Protein AF-A0A0D2DKU8-F1 (afdb_monomer)

Structure (mmCIF, N/CA/C/O backbone):
data_AF-A0A0D2DKU8-F1
#
_entry.id   AF-A0A0D2DKU8-F1
#
loop_
_atom_site.group_PDB
_atom_site.id
_atom_site.type_symbol
_atom_site.label_atom_id
_atom_site.label_alt_id
_atom_site.label_comp_id
_atom_site.label_asym_id
_atom_site.label_entity_id
_atom_site.label_seq_id
_atom_site.pdbx_PDB_ins_code
_atom_site.Cartn_x
_atom_site.Cartn_y
_atom_site.Cartn_z
_atom_site.occupancy
_atom_site.B_iso_or_equiv
_atom_site.auth_seq_id
_atom_site.auth_comp_id
_atom_site.auth_asym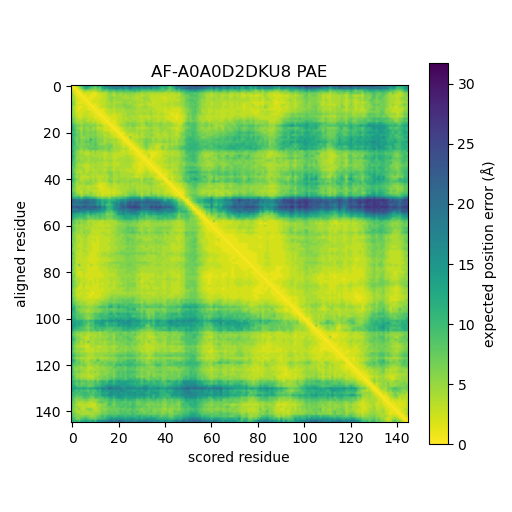_id
_atom_site.auth_atom_id
_atom_site.pdbx_PDB_model_num
ATOM 1 N N . MET A 1 1 ? -3.386 -20.113 -0.053 1.00 52.22 1 MET A N 1
ATOM 2 C CA . MET A 1 1 ? -3.839 -18.718 0.136 1.00 52.22 1 MET A CA 1
ATOM 3 C C . MET A 1 1 ? -2.675 -17.819 -0.226 1.00 52.22 1 MET A C 1
ATOM 5 O O . MET A 1 1 ? -1.556 -18.193 0.105 1.00 52.22 1 MET A O 1
ATOM 9 N N . ALA A 1 2 ? -2.911 -16.728 -0.957 1.00 61.53 2 ALA A N 1
ATOM 10 C CA . ALA A 1 2 ? -1.863 -15.747 -1.228 1.00 61.53 2 ALA A CA 1
ATOM 11 C C . ALA A 1 2 ? -1.407 -15.117 0.097 1.00 61.53 2 ALA A C 1
ATOM 13 O O . ALA A 1 2 ? -2.227 -14.899 0.990 1.00 61.53 2 ALA A O 1
ATOM 14 N N . GLU A 1 3 ? -0.105 -14.896 0.247 1.00 81.12 3 GLU A N 1
ATOM 15 C CA . GLU A 1 3 ? 0.440 -14.244 1.433 1.00 81.12 3 GLU A CA 1
ATOM 16 C C . GLU A 1 3 ? 0.111 -12.749 1.384 1.00 81.12 3 GLU A C 1
ATOM 18 O O . GLU A 1 3 ? 0.371 -12.088 0.381 1.00 81.12 3 GLU A O 1
ATOM 23 N N . VAL A 1 4 ? -0.494 -12.230 2.454 1.00 86.00 4 VAL A N 1
ATOM 24 C CA . VAL A 1 4 ? -0.823 -10.806 2.579 1.00 86.00 4 VAL A CA 1
ATOM 25 C C . VAL A 1 4 ? 0.383 -10.074 3.153 1.00 86.00 4 VAL A C 1
ATOM 27 O O . VAL A 1 4 ? 0.917 -10.481 4.187 1.00 86.00 4 VAL A O 1
ATOM 30 N N . CYS A 1 5 ? 0.792 -8.979 2.514 1.00 86.25 5 CYS A N 1
ATOM 31 C CA . CYS A 1 5 ? 1.874 -8.138 3.005 1.00 86.25 5 CYS A CA 1
ATOM 32 C C . CYS A 1 5 ? 1.532 -7.603 4.410 1.00 86.25 5 CYS A C 1
ATOM 34 O O . CYS A 1 5 ? 0.544 -6.880 4.557 1.00 86.25 5 CYS A O 1
ATOM 36 N N . PRO A 1 6 ? 2.348 -7.877 5.444 1.00 84.12 6 PRO A N 1
ATOM 37 C CA . PRO A 1 6 ? 2.061 -7.442 6.812 1.00 84.12 6 PRO A CA 1
ATOM 38 C C . PRO A 1 6 ? 2.226 -5.929 7.019 1.00 84.12 6 PRO A C 1
ATOM 40 O O . PRO A 1 6 ? 1.781 -5.408 8.038 1.00 84.12 6 PRO A O 1
ATOM 43 N N . ILE A 1 7 ? 2.872 -5.228 6.081 1.00 85.50 7 ILE A N 1
ATOM 44 C CA . ILE A 1 7 ? 3.130 -3.785 6.176 1.00 85.50 7 ILE A CA 1
ATOM 45 C C . ILE A 1 7 ? 1.969 -2.972 5.609 1.00 85.50 7 ILE A C 1
ATOM 47 O O . ILE A 1 7 ? 1.595 -1.957 6.189 1.00 85.50 7 ILE A O 1
ATOM 51 N N . VAL A 1 8 ? 1.407 -3.408 4.477 1.00 87.00 8 VAL A N 1
ATOM 52 C CA . VAL A 1 8 ? 0.400 -2.632 3.735 1.00 87.00 8 VAL A CA 1
ATOM 53 C C . VAL A 1 8 ? -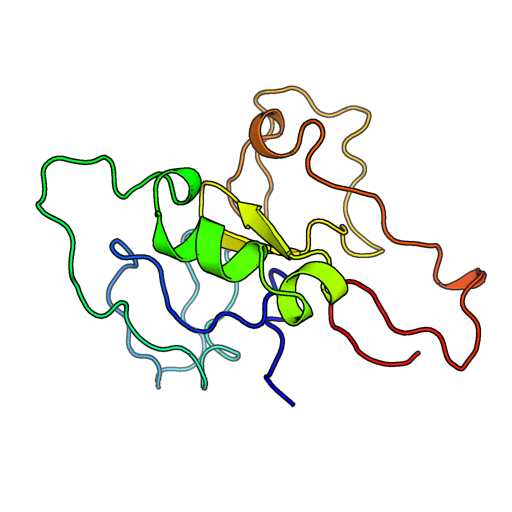0.899 -3.385 3.435 1.00 87.00 8 VAL A C 1
ATOM 55 O O . VAL A 1 8 ? -1.796 -2.806 2.835 1.00 87.00 8 VAL A O 1
ATOM 58 N N . GLY A 1 9 ? -1.038 -4.651 3.838 1.00 87.00 9 GLY A N 1
ATOM 59 C CA . GLY A 1 9 ? -2.307 -5.388 3.761 1.00 87.00 9 GLY A CA 1
ATOM 60 C C . GLY A 1 9 ? -2.764 -5.782 2.350 1.00 87.00 9 GLY A C 1
ATOM 61 O O . GLY A 1 9 ? -3.953 -5.955 2.129 1.00 87.00 9 GLY A O 1
ATOM 62 N N . THR A 1 10 ? -1.848 -5.895 1.383 1.00 88.62 10 THR A N 1
ATOM 63 C CA . THR A 1 10 ? -2.155 -6.296 -0.008 1.00 88.62 10 THR A CA 1
ATOM 64 C C . THR A 1 10 ? -1.664 -7.707 -0.321 1.00 88.62 10 THR A C 1
ATOM 66 O O . THR A 1 10 ? -0.663 -8.165 0.234 1.00 88.62 10 THR A O 1
ATOM 69 N N . THR A 1 11 ? -2.338 -8.379 -1.250 1.00 88.50 11 THR A N 1
ATOM 70 C CA . THR A 1 11 ? -1.903 -9.643 -1.874 1.00 88.50 11 THR A CA 1
ATOM 71 C C . THR A 1 11 ? -1.063 -9.450 -3.131 1.00 88.50 11 THR A C 1
ATOM 73 O O . THR A 1 11 ? -0.548 -10.423 -3.687 1.00 88.50 11 THR A O 1
ATOM 76 N N . ASN A 1 12 ? -0.919 -8.216 -3.612 1.00 88.06 12 ASN A N 1
ATOM 77 C CA . ASN A 1 12 ? -0.096 -7.939 -4.776 1.00 88.06 12 ASN A CA 1
ATOM 78 C C . ASN A 1 12 ? 1.389 -8.101 -4.436 1.00 88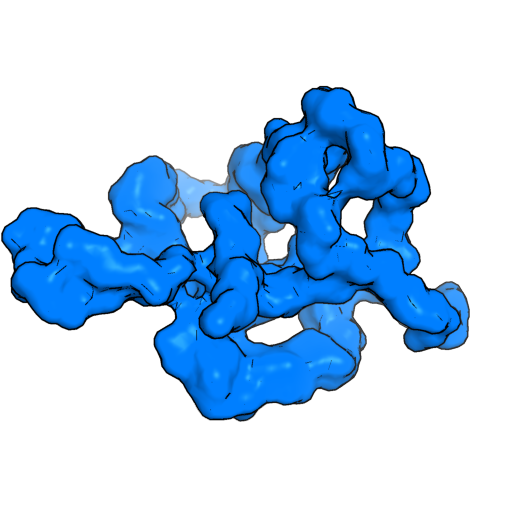.06 12 ASN A C 1
ATOM 80 O O . ASN A 1 12 ? 1.924 -7.440 -3.548 1.00 88.06 12 ASN A O 1
ATOM 84 N N . THR A 1 13 ? 2.065 -8.952 -5.195 1.00 87.75 13 THR A N 1
ATOM 85 C CA . THR A 1 13 ? 3.482 -9.264 -5.003 1.00 87.75 13 THR A CA 1
ATOM 86 C C . THR A 1 13 ? 4.397 -8.571 -6.007 1.00 87.75 13 THR A C 1
ATOM 88 O O . THR A 1 13 ? 5.610 -8.771 -5.973 1.00 87.75 13 THR A O 1
ATOM 91 N N . VAL A 1 14 ? 3.853 -7.761 -6.918 1.00 87.31 14 VAL A N 1
ATOM 92 C CA . VAL A 1 14 ? 4.642 -7.073 -7.944 1.00 87.31 14 VAL A CA 1
ATOM 93 C C . VAL A 1 14 ? 5.050 -5.689 -7.450 1.00 87.31 14 VAL A C 1
ATOM 95 O O . VAL A 1 14 ? 4.204 -4.838 -7.176 1.00 87.31 14 VAL A O 1
ATOM 98 N N . LEU A 1 15 ? 6.361 -5.459 -7.380 1.00 82.88 15 LEU A N 1
ATOM 99 C CA . LEU A 1 15 ? 6.937 -4.171 -6.995 1.00 82.88 15 LEU A CA 1
ATOM 100 C C . LEU A 1 15 ? 6.617 -3.064 -8.022 1.00 82.88 15 LEU A C 1
ATOM 102 O O . LEU A 1 15 ? 6.439 -3.360 -9.207 1.00 82.88 15 LEU A O 1
ATOM 106 N N . PRO A 1 16 ? 6.599 -1.779 -7.618 1.00 78.31 16 PRO A N 1
ATOM 107 C CA . PRO A 1 16 ? 6.438 -0.659 -8.545 1.00 78.31 16 PRO A CA 1
ATOM 108 C C . PRO A 1 16 ? 7.559 -0.571 -9.602 1.00 78.31 16 PRO A C 1
ATOM 110 O O . PRO A 1 16 ? 8.689 -0.987 -9.337 1.00 78.31 16 PRO A O 1
ATOM 113 N N . PRO A 1 17 ? 7.310 0.053 -10.773 1.00 76.56 17 PRO A N 1
ATOM 114 C CA . PRO A 1 17 ? 8.305 0.174 -11.846 1.00 76.56 17 PRO A CA 1
ATOM 115 C C . PRO A 1 17 ? 9.609 0.878 -11.443 1.00 76.56 17 PRO A C 1
ATOM 117 O O . PRO A 1 17 ? 10.670 0.530 -11.949 1.00 76.56 17 PRO A O 1
ATOM 120 N N . LYS A 1 18 ? 9.532 1.867 -10.541 1.00 74.44 18 LYS A N 1
ATOM 121 C CA . LYS A 1 18 ? 10.679 2.641 -10.031 1.00 74.44 18 LYS A CA 1
ATOM 122 C C . LYS A 1 18 ? 11.220 2.119 -8.690 1.00 74.44 18 LYS A C 1
ATOM 124 O O . LYS A 1 18 ? 11.901 2.857 -7.981 1.00 74.44 18 LYS A O 1
ATOM 129 N N . HIS A 1 19 ? 10.914 0.877 -8.311 1.00 76.75 19 HIS A N 1
ATOM 130 C CA . HIS A 1 19 ? 11.469 0.307 -7.087 1.00 76.75 19 HIS A CA 1
ATOM 131 C C . HIS A 1 19 ? 13.006 0.210 -7.196 1.00 76.75 19 HIS A C 1
ATOM 133 O O . HIS A 1 19 ? 13.497 -0.286 -8.213 1.00 76.75 19 HIS A O 1
ATOM 139 N N . PRO A 1 20 ? 13.777 0.663 -6.186 1.00 76.62 20 PRO A N 1
ATOM 140 C CA . PRO A 1 20 ? 15.232 0.544 -6.207 1.00 76.62 20 PRO A CA 1
ATOM 141 C C . PRO A 1 20 ? 15.660 -0.921 -6.331 1.00 76.62 20 PRO A C 1
ATOM 143 O O . PRO A 1 20 ? 14.981 -1.824 -5.840 1.00 76.62 20 PRO A O 1
ATOM 146 N N . GLU A 1 21 ? 16.788 -1.172 -6.990 1.00 78.62 21 GLU A N 1
ATOM 147 C CA . GLU A 1 21 ? 17.331 -2.524 -7.082 1.00 78.62 21 GLU A CA 1
ATOM 148 C C . GLU A 1 21 ? 17.908 -2.957 -5.727 1.00 78.62 21 GLU A C 1
ATOM 150 O O . GLU A 1 21 ? 18.631 -2.202 -5.079 1.00 78.62 21 GLU A O 1
ATOM 155 N N . PHE A 1 22 ? 17.568 -4.168 -5.289 1.00 78.88 22 PHE A N 1
ATOM 156 C CA . PHE A 1 22 ? 18.071 -4.770 -4.057 1.00 78.88 22 PHE A CA 1
ATOM 157 C C . PHE A 1 22 ? 18.133 -6.293 -4.202 1.00 78.88 22 PHE A C 1
ATOM 159 O O . PHE A 1 22 ? 17.477 -6.872 -5.076 1.00 78.88 22 PHE A O 1
ATOM 166 N N . ASP A 1 23 ? 18.930 -6.933 -3.350 1.00 80.44 23 ASP A N 1
ATOM 167 C CA . ASP A 1 23 ? 18.985 -8.388 -3.264 1.00 80.44 23 ASP A CA 1
ATOM 168 C C . ASP A 1 23 ? 17.821 -8.902 -2.408 1.00 80.44 23 ASP A C 1
ATOM 170 O O . ASP A 1 23 ? 17.788 -8.690 -1.199 1.00 80.44 23 ASP A O 1
ATOM 174 N N . LEU A 1 24 ? 16.868 -9.587 -3.047 1.00 75.00 24 LEU A N 1
ATOM 175 C CA . LEU A 1 24 ? 15.719 -10.221 -2.386 1.00 75.00 24 LEU A CA 1
ATOM 176 C C . LEU A 1 24 ? 16.127 -11.344 -1.414 1.00 75.00 24 LEU A C 1
ATOM 178 O O . LEU A 1 24 ? 15.310 -11.751 -0.593 1.00 75.00 24 LEU A O 1
ATOM 182 N N . SER A 1 25 ? 17.360 -11.851 -1.509 1.00 75.31 25 SER A N 1
ATOM 183 C CA . SER A 1 25 ? 17.877 -12.940 -0.667 1.00 75.31 25 SER A CA 1
ATOM 184 C C . SER A 1 25 ? 18.688 -12.439 0.530 1.00 75.31 25 SER A C 1
ATOM 186 O O . SER A 1 25 ? 19.055 -13.237 1.395 1.00 75.31 25 SER A O 1
ATOM 188 N N . ALA A 1 26 ? 19.000 -11.140 0.583 1.00 80.94 26 ALA A N 1
ATOM 189 C CA . ALA A 1 26 ? 19.775 -10.551 1.664 1.00 80.94 26 ALA A CA 1
ATOM 190 C C . ALA A 1 26 ? 18.847 -10.149 2.827 1.00 80.94 26 ALA A C 1
ATOM 192 O O . ALA A 1 26 ? 17.983 -9.290 2.640 1.00 80.94 26 ALA A O 1
ATOM 193 N N . PRO A 1 27 ? 19.017 -10.723 4.034 1.00 80.94 27 PRO A N 1
ATOM 194 C CA . PRO A 1 27 ? 18.196 -10.363 5.184 1.00 80.94 27 PRO A CA 1
ATOM 195 C C . PRO A 1 27 ? 18.528 -8.956 5.695 1.00 80.94 27 PRO A C 1
ATOM 197 O O . PRO A 1 27 ? 19.652 -8.467 5.546 1.00 80.94 27 PRO A O 1
ATOM 200 N N . GLY A 1 28 ? 17.562 -8.316 6.355 1.00 82.62 28 GLY A N 1
ATOM 201 C CA . GLY A 1 28 ? 17.780 -7.061 7.077 1.00 82.62 28 GLY A CA 1
ATOM 202 C C . GLY A 1 28 ? 17.956 -5.800 6.221 1.00 82.62 28 GLY A C 1
ATOM 203 O O . GLY A 1 28 ? 18.241 -4.741 6.783 1.00 82.62 28 GLY A O 1
ATOM 204 N N . LEU A 1 29 ? 17.769 -5.851 4.894 1.00 85.44 29 LEU A N 1
ATOM 205 C CA . LEU A 1 29 ? 17.691 -4.619 4.093 1.00 85.44 29 LEU A CA 1
ATOM 206 C C . LEU A 1 29 ? 16.417 -3.850 4.450 1.00 85.44 29 LEU A C 1
ATOM 208 O O . LEU A 1 29 ? 15.381 -4.462 4.702 1.00 85.44 29 LEU A O 1
ATOM 212 N N . VAL A 1 30 ? 16.483 -2.520 4.442 1.00 86.44 30 VAL A N 1
ATOM 213 C CA . VAL A 1 30 ? 15.369 -1.640 4.820 1.00 86.44 30 VAL A CA 1
ATOM 214 C C . VAL A 1 30 ? 14.835 -0.918 3.589 1.00 86.44 30 VAL A C 1
ATOM 216 O O . VAL A 1 30 ? 15.598 -0.322 2.828 1.00 86.44 30 VAL A O 1
ATOM 219 N N . CYS A 1 31 ? 13.517 -0.951 3.397 1.00 81.56 31 CYS A N 1
ATOM 220 C CA . CYS A 1 31 ? 12.853 -0.182 2.354 1.00 81.56 31 CYS A CA 1
ATOM 221 C C . CYS A 1 31 ? 12.974 1.322 2.661 1.00 81.56 31 CYS A C 1
ATOM 223 O O . CYS A 1 31 ? 12.478 1.760 3.698 1.00 81.56 31 CYS A O 1
ATOM 225 N N . PRO A 1 32 ? 13.547 2.147 1.766 1.00 81.19 32 PRO A N 1
ATOM 226 C CA . PRO A 1 32 ? 13.702 3.582 2.017 1.00 81.19 32 PRO A CA 1
ATOM 227 C C . PRO A 1 32 ? 12.365 4.339 2.030 1.00 81.19 32 PRO A C 1
ATOM 229 O O . PRO A 1 32 ? 12.303 5.472 2.496 1.00 81.19 32 PRO A O 1
ATOM 232 N N . VAL A 1 33 ? 11.296 3.727 1.507 1.00 81.12 33 VAL A N 1
ATOM 233 C CA . VAL A 1 33 ? 9.953 4.318 1.479 1.00 81.12 33 VAL A CA 1
ATOM 234 C C . VAL A 1 33 ? 9.172 3.975 2.739 1.00 81.12 33 VAL A C 1
ATOM 236 O O . VAL A 1 33 ? 8.482 4.844 3.260 1.00 81.12 33 VAL A O 1
ATOM 239 N N . THR A 1 34 ? 9.264 2.735 3.225 1.00 80.38 34 THR A N 1
ATOM 240 C CA . THR A 1 34 ? 8.410 2.270 4.327 1.00 80.38 34 THR A CA 1
ATOM 241 C C . THR A 1 34 ? 9.128 2.019 5.642 1.00 80.38 34 THR A C 1
ATOM 243 O O . THR A 1 34 ? 8.483 1.723 6.644 1.00 80.38 34 THR A O 1
ATOM 246 N N . ASN A 1 35 ? 10.461 2.091 5.647 1.00 82.62 35 ASN A N 1
ATOM 247 C CA . ASN A 1 35 ? 11.325 1.631 6.735 1.00 82.62 35 ASN A CA 1
ATOM 248 C C . ASN A 1 35 ? 11.094 0.170 7.167 1.00 82.62 35 ASN A C 1
ATOM 250 O O . ASN A 1 35 ? 11.651 -0.270 8.171 1.00 82.62 35 ASN A O 1
ATOM 254 N N . ALA A 1 36 ? 10.313 -0.606 6.412 1.00 82.31 36 ALA A N 1
ATOM 255 C CA . ALA A 1 36 ? 10.116 -2.019 6.683 1.00 82.31 36 ALA A CA 1
ATOM 256 C C . ALA A 1 36 ? 11.350 -2.823 6.262 1.00 82.31 36 ALA A C 1
ATOM 258 O O . ALA A 1 36 ? 11.991 -2.510 5.253 1.00 82.31 36 ALA A O 1
ATOM 259 N N . THR A 1 37 ? 11.663 -3.877 7.017 1.00 85.81 37 THR A N 1
ATOM 260 C CA . THR A 1 37 ? 12.726 -4.808 6.639 1.00 85.81 37 THR A CA 1
ATOM 261 C C . THR A 1 37 ? 12.256 -5.732 5.519 1.00 85.81 37 THR A C 1
ATOM 263 O O . THR A 1 37 ? 11.082 -6.084 5.421 1.00 85.81 37 THR A O 1
ATOM 266 N N . THR A 1 38 ? 13.186 -6.153 4.675 1.00 80.56 38 THR A N 1
ATOM 267 C CA . THR A 1 38 ? 12.964 -7.072 3.547 1.00 80.56 38 THR A CA 1
ATOM 268 C C . THR A 1 38 ? 12.750 -8.526 3.971 1.00 80.56 38 THR A C 1
ATOM 270 O O . THR A 1 38 ? 12.501 -9.371 3.120 1.00 80.56 38 THR A O 1
ATOM 273 N N . ASP A 1 39 ? 12.751 -8.829 5.273 1.00 82.81 39 ASP A N 1
ATOM 274 C CA . ASP A 1 39 ? 12.616 -10.197 5.803 1.00 82.81 39 ASP A CA 1
ATOM 275 C C . ASP A 1 39 ? 11.270 -10.865 5.445 1.00 82.81 39 ASP A C 1
ATOM 277 O O . ASP A 1 39 ? 11.106 -12.073 5.594 1.00 82.81 39 ASP A O 1
ATOM 281 N N . HIS A 1 40 ? 10.294 -10.081 4.969 1.00 77.31 40 HIS A N 1
ATOM 282 C CA . HIS A 1 40 ? 8.990 -10.547 4.485 1.00 77.31 40 HIS A CA 1
ATOM 283 C C . HIS A 1 40 ? 8.848 -10.487 2.947 1.00 77.31 40 HIS A C 1
ATOM 285 O O . HIS A 1 40 ? 7.755 -10.673 2.418 1.00 77.31 40 HIS A O 1
ATOM 291 N N . HIS A 1 41 ? 9.928 -10.215 2.203 1.00 80.56 41 HIS A N 1
ATOM 292 C CA . HIS A 1 41 ? 9.916 -10.042 0.741 1.00 80.56 41 HIS A CA 1
ATOM 293 C C . HIS A 1 41 ? 10.205 -11.330 -0.051 1.00 80.56 41 HIS A C 1
ATOM 295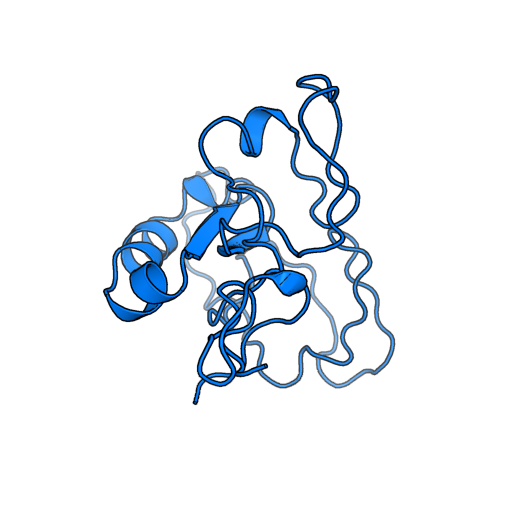 O O . HIS A 1 41 ? 10.459 -11.271 -1.254 1.00 80.56 41 HIS A O 1
ATOM 301 N N . HIS A 1 42 ? 10.125 -12.508 0.573 1.00 79.94 42 HIS A N 1
ATOM 302 C CA . HIS A 1 42 ? 10.447 -13.787 -0.081 1.00 79.94 42 HIS A CA 1
ATOM 303 C C . HIS A 1 42 ? 9.534 -14.131 -1.271 1.00 79.94 42 HIS A C 1
ATOM 305 O O . HIS A 1 42 ? 9.897 -14.954 -2.107 1.00 79.94 42 HIS A O 1
ATOM 311 N N . ASN A 1 43 ? 8.364 -13.494 -1.352 1.00 80.44 43 ASN A N 1
ATOM 312 C CA . ASN A 1 43 ? 7.354 -13.733 -2.380 1.00 80.44 43 ASN A CA 1
ATOM 313 C C . ASN A 1 43 ? 7.175 -12.553 -3.350 1.00 80.44 43 ASN A C 1
ATOM 315 O O . ASN A 1 43 ? 6.213 -12.547 -4.116 1.00 80.44 43 ASN A O 1
ATOM 319 N N . LEU A 1 44 ? 8.073 -11.559 -3.340 1.00 85.00 44 LEU A N 1
ATOM 320 C CA . LEU A 1 44 ? 7.971 -10.401 -4.230 1.00 85.00 44 LEU A CA 1
ATOM 321 C C . LEU A 1 44 ? 8.630 -10.639 -5.589 1.00 85.00 44 LEU A C 1
ATOM 323 O O . LEU A 1 44 ? 9.673 -11.274 -5.712 1.00 85.00 44 LEU A O 1
ATOM 327 N N . SER A 1 45 ? 8.020 -10.071 -6.624 1.00 86.19 45 SER A N 1
ATOM 328 C CA . SER A 1 45 ? 8.510 -10.085 -7.999 1.00 86.19 45 SER A CA 1
ATOM 329 C C . SER A 1 45 ? 8.807 -8.668 -8.472 1.00 86.19 45 SER A C 1
ATOM 331 O O . SER A 1 45 ? 8.060 -7.726 -8.193 1.00 86.19 45 SER A O 1
ATOM 333 N N . LYS A 1 46 ? 9.894 -8.508 -9.233 1.00 82.69 46 LYS A N 1
ATOM 334 C CA . LYS A 1 46 ? 10.184 -7.241 -9.912 1.00 82.69 46 LYS A CA 1
ATOM 335 C C . LYS A 1 46 ? 9.080 -6.932 -10.926 1.00 82.69 46 LYS A C 1
ATOM 337 O O . LYS A 1 46 ? 8.524 -7.838 -11.549 1.00 82.69 46 LYS A O 1
ATOM 342 N N . HIS A 1 47 ? 8.800 -5.647 -11.122 1.00 82.81 47 HIS A N 1
ATOM 343 C CA . HIS A 1 47 ? 7.920 -5.213 -12.200 1.00 82.81 47 HIS A CA 1
ATOM 344 C C . HIS A 1 47 ? 8.465 -5.712 -13.551 1.00 82.81 47 HIS A C 1
ATOM 346 O O . HIS A 1 47 ? 9.662 -5.554 -13.797 1.00 82.81 47 HIS A O 1
ATOM 352 N N . PRO A 1 48 ? 7.632 -6.219 -14.480 1.00 78.12 48 PRO A N 1
ATOM 353 C CA . PRO A 1 48 ? 8.083 -6.710 -15.790 1.00 78.12 48 PRO A CA 1
ATOM 354 C C . PRO A 1 48 ? 8.622 -5.618 -16.739 1.00 78.12 48 PRO A C 1
ATOM 356 O O . PRO A 1 48 ? 8.855 -5.897 -17.907 1.00 78.12 48 PRO A O 1
ATOM 359 N N . GLY A 1 49 ? 8.819 -4.384 -16.251 1.00 68.31 49 GLY A N 1
ATOM 360 C CA . GLY A 1 49 ? 9.440 -3.279 -16.986 1.00 68.31 49 GLY A CA 1
ATOM 361 C C . GLY A 1 49 ? 8.739 -2.920 -18.296 1.00 68.31 49 GLY A C 1
ATOM 362 O O . GLY A 1 49 ? 9.259 -3.207 -19.366 1.00 68.31 49 GLY A O 1
ATOM 363 N N . ILE A 1 50 ? 7.564 -2.285 -18.236 1.00 60.75 50 ILE A N 1
ATOM 364 C CA . ILE A 1 50 ? 6.863 -1.859 -19.455 1.00 60.75 50 ILE A CA 1
ATOM 365 C C . ILE A 1 50 ? 6.121 -0.550 -19.204 1.00 60.75 50 ILE A C 1
ATOM 367 O O . ILE A 1 50 ? 4.944 -0.588 -18.883 1.00 60.75 50 ILE A O 1
ATOM 371 N N . PHE A 1 51 ? 6.784 0.593 -19.369 1.00 59.19 51 PHE A N 1
ATOM 372 C CA . PHE A 1 51 ? 6.108 1.859 -19.666 1.00 59.19 51 PHE A CA 1
ATOM 373 C C . PHE A 1 51 ? 7.031 2.715 -20.537 1.00 59.19 51 PHE A C 1
ATOM 375 O O . PHE A 1 51 ? 8.230 2.812 -20.278 1.00 59.19 51 PHE A O 1
ATOM 382 N N . ASN A 1 52 ? 6.477 3.315 -21.592 1.00 56.62 52 ASN A N 1
ATOM 383 C CA . ASN A 1 52 ? 7.157 4.378 -22.324 1.00 56.62 52 ASN A CA 1
ATOM 384 C C . ASN A 1 52 ? 7.498 5.484 -21.309 1.00 56.62 52 ASN A C 1
ATOM 386 O O . ASN A 1 52 ? 6.619 5.912 -20.567 1.00 56.62 52 ASN A O 1
ATOM 390 N N . ASN A 1 53 ? 8.763 5.916 -21.247 1.00 55.28 53 ASN A N 1
ATOM 391 C CA . ASN A 1 53 ? 9.334 6.814 -20.221 1.00 55.28 53 ASN A CA 1
ATOM 392 C C . ASN A 1 53 ? 8.738 8.245 -20.174 1.00 55.28 53 ASN A C 1
ATOM 394 O O . ASN A 1 53 ? 9.381 9.172 -19.689 1.00 55.28 53 ASN A O 1
ATOM 398 N N . THR A 1 54 ? 7.543 8.458 -20.718 1.00 58.47 54 THR A N 1
ATOM 399 C CA . THR A 1 54 ? 6.878 9.757 -20.852 1.00 58.47 54 THR A CA 1
ATOM 400 C C . THR A 1 54 ? 5.853 10.047 -19.755 1.00 58.47 54 THR A C 1
ATOM 402 O O . THR A 1 54 ? 5.429 11.191 -19.641 1.00 58.47 54 THR A O 1
ATOM 405 N N . GLU A 1 55 ? 5.453 9.058 -18.949 1.00 63.19 55 GLU A N 1
ATOM 406 C CA . GLU A 1 55 ? 4.486 9.234 -17.853 1.00 63.19 55 GLU A CA 1
ATOM 407 C C . GLU A 1 55 ? 5.175 9.273 -16.480 1.00 63.19 55 GLU A C 1
ATOM 409 O O . GLU A 1 55 ? 6.236 8.676 -16.278 1.00 63.19 55 GLU A O 1
ATOM 414 N N . ASP A 1 56 ? 4.579 9.980 -15.512 1.00 68.31 56 ASP A N 1
ATOM 415 C CA . ASP A 1 56 ? 5.088 10.017 -14.140 1.00 68.31 56 ASP A CA 1
ATOM 416 C C . ASP A 1 56 ? 4.852 8.674 -13.430 1.00 68.31 56 ASP A C 1
ATOM 418 O O . ASP A 1 56 ? 3.844 8.458 -12.759 1.00 68.31 56 ASP A O 1
ATOM 422 N N . LEU A 1 57 ? 5.825 7.767 -13.556 1.00 70.50 57 LEU A N 1
ATOM 423 C CA . LEU A 1 57 ? 5.819 6.44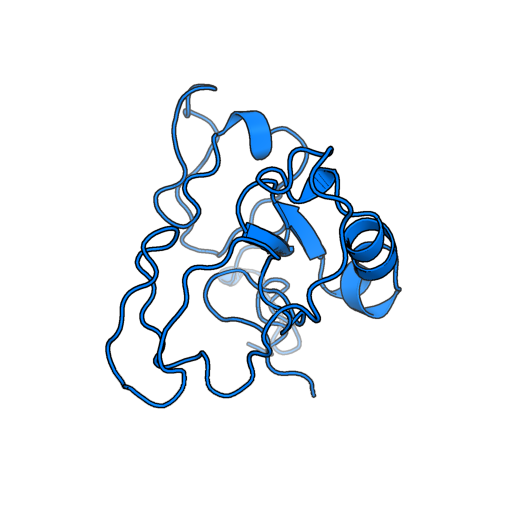6 -12.907 1.00 70.50 57 LEU A CA 1
ATOM 424 C C . LEU A 1 57 ? 6.003 6.507 -11.378 1.00 70.50 57 LEU A C 1
ATOM 426 O O . LEU A 1 57 ? 6.164 5.466 -10.743 1.00 70.50 57 LEU A O 1
ATOM 430 N N . SER A 1 58 ? 6.075 7.708 -10.798 1.00 73.88 58 SER A N 1
ATOM 431 C CA . SER A 1 58 ? 6.216 7.914 -9.352 1.00 73.88 58 SER A CA 1
ATOM 432 C C . SER A 1 58 ? 4.857 7.929 -8.645 1.00 73.88 58 SER A C 1
ATOM 434 O O . SER A 1 58 ? 4.815 7.746 -7.433 1.00 73.88 58 SER A O 1
ATOM 436 N N . ASN A 1 59 ? 3.759 8.113 -9.392 1.00 83.25 59 ASN A N 1
ATOM 437 C CA . ASN A 1 59 ? 2.397 8.019 -8.878 1.00 83.25 59 ASN A CA 1
ATOM 438 C C . ASN A 1 59 ? 1.747 6.694 -9.301 1.00 83.25 59 ASN A C 1
ATOM 440 O O . ASN A 1 59 ? 1.361 6.508 -10.457 1.00 83.25 59 ASN A O 1
ATOM 444 N N . ALA A 1 60 ? 1.573 5.782 -8.348 1.00 86.81 60 ALA A N 1
ATOM 445 C CA . ALA A 1 60 ? 0.969 4.480 -8.595 1.00 86.81 60 ALA A CA 1
ATOM 446 C C . ALA A 1 60 ? -0.520 4.551 -8.991 1.00 86.81 60 ALA A C 1
ATOM 448 O O . ALA A 1 60 ? -1.008 3.623 -9.635 1.00 86.81 60 ALA A O 1
ATOM 449 N N . GLU A 1 61 ? -1.241 5.636 -8.682 1.00 86.44 61 GLU A N 1
ATOM 450 C CA . GLU A 1 61 ? -2.637 5.814 -9.123 1.00 86.44 61 GLU A CA 1
ATOM 451 C C . GLU A 1 61 ? -2.773 5.915 -10.641 1.00 86.44 61 GLU A C 1
ATOM 453 O O . GLU A 1 61 ? -3.802 5.535 -11.196 1.00 86.44 61 GLU A O 1
ATOM 458 N N . SER A 1 62 ? -1.719 6.367 -11.319 1.00 84.69 62 SER A N 1
ATOM 459 C CA . SER A 1 62 ? -1.673 6.433 -12.778 1.00 84.69 62 SER A CA 1
ATOM 460 C C . SER A 1 62 ? -1.460 5.059 -13.424 1.00 84.69 62 SER A C 1
ATOM 462 O O . SER A 1 62 ? -1.508 4.949 -14.646 1.00 84.69 62 SER A O 1
ATOM 464 N N . CYS A 1 63 ? -1.213 3.997 -12.646 1.00 84.50 63 CYS A N 1
ATOM 465 C CA . CYS A 1 63 ? -0.956 2.669 -13.189 1.00 84.50 63 CYS A CA 1
ATOM 466 C C . CYS A 1 63 ? -2.269 1.968 -13.597 1.00 84.50 63 CYS A C 1
ATOM 468 O O . CYS A 1 63 ? -3.028 1.520 -12.730 1.00 84.50 63 CYS A O 1
ATOM 470 N N . PRO A 1 64 ? -2.519 1.742 -14.903 1.00 83.88 64 PRO A N 1
ATOM 471 C CA . PRO A 1 64 ? -3.771 1.144 -15.373 1.00 83.88 64 PRO A CA 1
ATOM 472 C C . PRO A 1 64 ? -3.934 -0.319 -14.938 1.00 83.88 64 PRO A C 1
ATOM 474 O O . PRO A 1 64 ? -5.049 -0.845 -14.911 1.00 83.88 64 PRO A O 1
ATOM 477 N N . ALA A 1 65 ? -2.831 -1.000 -14.614 1.00 87.19 65 ALA A N 1
ATOM 478 C CA . ALA A 1 65 ? -2.871 -2.355 -14.081 1.00 87.19 65 ALA A CA 1
ATOM 479 C C . ALA A 1 65 ? -3.428 -2.381 -12.652 1.00 87.19 65 ALA A C 1
ATOM 481 O O . ALA A 1 65 ? -4.223 -3.266 -12.342 1.00 87.19 65 ALA A O 1
ATOM 482 N N . LEU A 1 66 ? -3.081 -1.402 -11.807 1.00 89.19 66 LEU A N 1
ATOM 483 C CA . LEU A 1 66 ? -3.541 -1.383 -10.418 1.00 89.19 66 LEU A CA 1
ATOM 484 C C . LEU A 1 66 ? -5.049 -1.159 -10.333 1.00 89.19 66 LEU A C 1
ATOM 486 O O . LEU A 1 66 ? -5.714 -1.889 -9.606 1.00 89.19 66 LEU A O 1
ATOM 490 N N . SER A 1 67 ? -5.619 -0.264 -11.149 1.00 87.19 67 SER A N 1
ATOM 491 C CA . SER A 1 67 ? -7.078 -0.064 -11.210 1.00 87.19 67 SER A CA 1
ATOM 492 C C . SER A 1 67 ? -7.830 -1.348 -11.588 1.00 87.19 67 SER A C 1
ATOM 494 O O . SER A 1 67 ? -8.923 -1.609 -11.087 1.00 87.19 67 SER A O 1
ATOM 496 N N . LYS A 1 68 ? -7.237 -2.186 -12.449 1.00 90.19 68 LYS A N 1
ATOM 497 C CA . LYS A 1 68 ? -7.790 -3.500 -12.824 1.00 90.19 68 LYS A CA 1
ATOM 498 C C . LYS A 1 68 ? -7.601 -4.567 -11.749 1.00 90.19 68 LYS A C 1
ATOM 500 O O . LYS A 1 68 ? -8.348 -5.536 -11.745 1.00 90.19 68 LYS A O 1
ATOM 505 N N . ILE A 1 69 ? -6.583 -4.442 -10.901 1.00 90.56 69 ILE A N 1
ATOM 506 C CA . ILE A 1 69 ? -6.334 -5.365 -9.789 1.00 90.56 69 ILE A CA 1
ATOM 507 C C . ILE A 1 69 ? -7.317 -5.066 -8.656 1.00 90.56 69 ILE A C 1
ATOM 509 O O . ILE A 1 69 ? -8.071 -5.951 -8.276 1.00 90.56 69 ILE A O 1
ATOM 513 N N . VAL A 1 70 ? -7.402 -3.813 -8.196 1.00 91.69 70 VAL A N 1
ATOM 514 C CA . VAL A 1 70 ? -8.280 -3.434 -7.068 1.00 91.69 70 VAL A CA 1
ATOM 515 C C . VAL A 1 70 ? -9.777 -3.555 -7.377 1.00 91.69 70 VAL A C 1
ATOM 517 O O . VAL A 1 70 ? -10.599 -3.580 -6.472 1.00 91.69 70 VAL A O 1
ATOM 520 N N . SER A 1 71 ? -10.155 -3.640 -8.656 1.00 91.88 71 SER A N 1
ATOM 521 C CA . SER A 1 71 ? -11.548 -3.850 -9.079 1.00 91.88 71 SER A CA 1
ATOM 522 C C . SER A 1 71 ? -11.978 -5.318 -9.117 1.00 91.88 71 SER A C 1
ATOM 524 O O . SER A 1 71 ? -13.145 -5.596 -9.397 1.00 91.88 71 SER A O 1
ATOM 526 N N . ARG A 1 72 ? -11.074 -6.271 -8.861 1.00 92.75 72 ARG A N 1
ATOM 527 C CA . ARG A 1 72 ? -11.434 -7.692 -8.816 1.00 92.75 72 ARG A CA 1
ATOM 528 C C . ARG A 1 72 ? -12.168 -8.026 -7.516 1.00 92.75 72 ARG A C 1
ATOM 530 O O . ARG A 1 72 ? -11.850 -7.444 -6.478 1.00 92.75 72 ARG A O 1
ATOM 537 N N . PRO A 1 73 ? -13.078 -9.016 -7.535 1.00 92.06 73 PRO A N 1
ATOM 538 C CA . PRO A 1 73 ? -13.821 -9.411 -6.344 1.00 92.06 73 PRO A CA 1
ATOM 539 C C . PRO A 1 73 ? -12.928 -9.820 -5.170 1.00 92.06 73 PRO A C 1
ATOM 541 O O . PRO A 1 73 ? -13.252 -9.481 -4.034 1.00 92.06 73 PRO A O 1
ATOM 544 N N . GLU A 1 74 ? -11.806 -10.513 -5.414 1.00 88.75 74 GLU A N 1
ATOM 545 C CA . GLU A 1 74 ? -10.929 -10.924 -4.316 1.00 88.75 74 GLU A CA 1
ATOM 546 C C . GLU A 1 74 ? -10.241 -9.731 -3.630 1.00 88.75 74 GLU A C 1
ATOM 548 O O . GLU A 1 74 ? -10.194 -9.695 -2.406 1.00 88.75 74 GLU A O 1
ATOM 553 N N . GLN A 1 75 ? -9.802 -8.714 -4.381 1.00 90.56 75 GLN A N 1
ATOM 554 C CA . GLN A 1 75 ? -9.212 -7.495 -3.813 1.00 90.56 75 GLN A CA 1
ATOM 555 C C . GLN A 1 75 ? -10.255 -6.598 -3.136 1.00 90.56 75 GLN A C 1
ATOM 557 O O . GLN A 1 75 ? -9.966 -6.001 -2.103 1.00 90.56 75 GLN A O 1
ATOM 562 N N . GLN A 1 76 ? -11.483 -6.545 -3.656 1.00 91.00 76 GLN A N 1
ATOM 563 C CA . GLN A 1 76 ? -12.583 -5.818 -3.013 1.00 91.00 76 GLN A CA 1
ATOM 564 C C . GLN A 1 76 ? -12.984 -6.447 -1.676 1.00 91.00 76 GLN A C 1
ATOM 566 O O . GLN A 1 76 ? -13.210 -5.728 -0.710 1.00 91.00 76 GLN A O 1
ATOM 571 N N . ALA A 1 77 ? -13.017 -7.782 -1.590 1.00 87.62 77 ALA A N 1
ATOM 572 C CA . ALA A 1 77 ? -13.214 -8.491 -0.323 1.00 87.62 77 ALA A CA 1
ATOM 573 C C . ALA A 1 77 ? -12.059 -8.266 0.670 1.00 87.62 77 ALA A C 1
ATOM 575 O O . ALA A 1 77 ? -12.197 -8.548 1.862 1.00 87.62 77 ALA A O 1
ATOM 576 N N . MET A 1 78 ? -10.922 -7.774 0.168 1.00 86.38 78 MET A N 1
ATOM 577 C CA . MET A 1 78 ? -9.766 -7.385 0.957 1.00 86.38 78 MET A CA 1
ATOM 578 C C . MET A 1 78 ? -9.674 -5.899 1.290 1.00 86.38 78 MET A C 1
ATOM 580 O O . MET A 1 78 ? -8.681 -5.465 1.876 1.00 86.38 78 MET A O 1
ATOM 584 N N . ASP A 1 79 ? -10.703 -5.133 0.928 1.00 91.12 79 ASP A N 1
ATOM 585 C CA . ASP A 1 79 ? 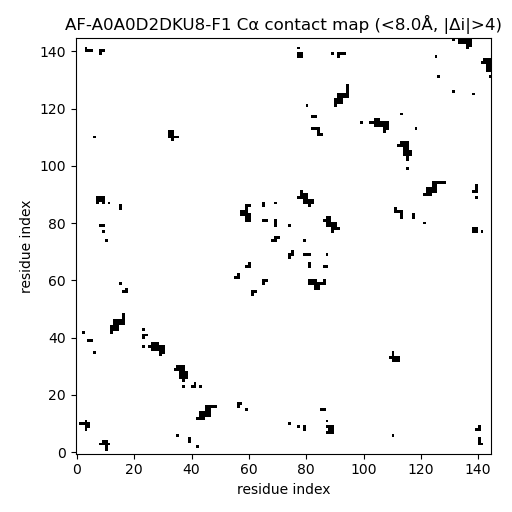-10.716 -3.681 1.054 1.00 91.12 79 ASP A CA 1
ATOM 586 C C . ASP A 1 79 ? -9.469 -3.043 0.409 1.00 91.12 79 ASP A C 1
ATOM 588 O O . ASP A 1 79 ? -8.991 -2.003 0.862 1.00 91.12 79 ASP A O 1
ATOM 592 N N . GLU A 1 80 ? -8.901 -3.657 -0.638 1.00 92.12 80 GLU A N 1
ATOM 593 C CA . GLU A 1 80 ? -7.700 -3.135 -1.288 1.00 92.12 80 GLU A CA 1
ATOM 594 C C . GLU A 1 80 ? -8.018 -1.887 -2.129 1.00 92.12 80 GLU A C 1
ATOM 596 O O . GLU A 1 80 ? -8.951 -1.847 -2.933 1.00 92.12 80 GLU A O 1
ATOM 601 N N . ALA A 1 81 ? -7.181 -0.866 -1.978 1.00 92.44 81 ALA A N 1
ATOM 602 C CA . ALA A 1 81 ? -7.201 0.392 -2.707 1.00 92.44 81 ALA A CA 1
ATOM 603 C C . ALA A 1 81 ? -5.795 0.737 -3.224 1.00 92.44 81 ALA A C 1
ATOM 605 O O . ALA A 1 81 ? -4.829 0.009 -2.996 1.00 92.44 81 ALA A O 1
ATOM 606 N N . ILE A 1 82 ? -5.669 1.854 -3.945 1.00 92.12 82 ILE A N 1
ATOM 607 C CA . ILE A 1 82 ? -4.383 2.321 -4.476 1.00 92.12 82 ILE A CA 1
ATOM 608 C C . ILE A 1 82 ? -3.851 3.462 -3.606 1.00 92.12 82 ILE A C 1
ATOM 610 O O . ILE A 1 82 ? -4.457 4.528 -3.510 1.00 92.12 82 ILE A O 1
ATOM 614 N N . CYS A 1 83 ? -2.684 3.248 -3.007 1.00 90.88 83 CYS A N 1
ATOM 615 C CA . CYS A 1 83 ? -1.831 4.285 -2.454 1.00 90.88 83 CYS A CA 1
ATOM 616 C C . CYS A 1 83 ? -0.915 4.840 -3.560 1.00 90.88 83 CYS A C 1
ATOM 618 O O . CYS A 1 83 ? -0.157 4.066 -4.151 1.00 90.88 83 CYS A O 1
ATOM 620 N N . PRO A 1 84 ? -0.888 6.167 -3.789 1.00 88.62 84 PRO A N 1
ATOM 621 C CA . PRO A 1 84 ? -0.020 6.801 -4.786 1.00 88.62 84 PRO A CA 1
ATOM 622 C C . PRO A 1 84 ? 1.469 6.463 -4.651 1.00 88.62 84 PRO A C 1
ATOM 624 O O . PRO A 1 84 ? 2.188 6.489 -5.644 1.00 88.62 84 PRO A O 1
ATOM 627 N N . VAL A 1 85 ? 1.934 6.158 -3.434 1.00 87.75 85 VAL A N 1
ATOM 628 C CA . VAL A 1 85 ? 3.364 5.979 -3.139 1.00 87.75 85 VAL A CA 1
ATOM 629 C C . VAL A 1 85 ? 3.811 4.521 -3.254 1.00 87.75 85 VAL A C 1
ATOM 631 O O . VAL A 1 85 ? 4.885 4.247 -3.782 1.00 87.75 85 VAL A O 1
ATOM 634 N N . VAL A 1 86 ? 3.002 3.577 -2.760 1.00 86.38 86 VAL A N 1
ATOM 635 C CA . VAL A 1 86 ? 3.406 2.161 -2.629 1.00 86.38 86 VAL A CA 1
ATOM 636 C C . VAL A 1 86 ? 2.577 1.190 -3.4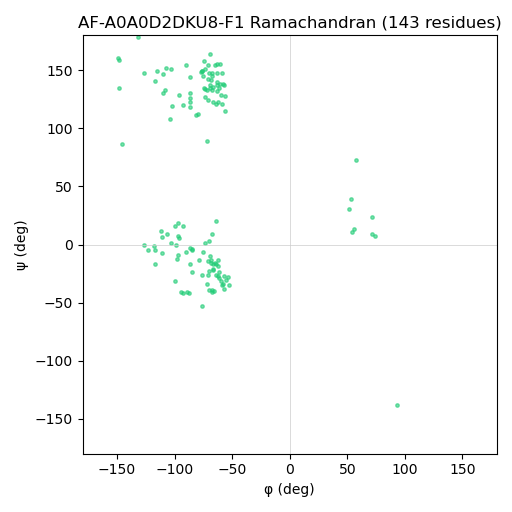77 1.00 86.38 86 VAL A C 1
ATOM 638 O O . VAL A 1 86 ? 2.925 0.016 -3.551 1.00 86.38 86 VAL A O 1
ATOM 641 N N . GLY A 1 87 ? 1.528 1.653 -4.165 1.00 89.25 87 GLY A N 1
ATOM 642 C CA . GLY A 1 87 ? 0.676 0.808 -5.005 1.00 89.25 87 GLY A CA 1
ATOM 643 C C . GLY A 1 87 ? -0.543 0.272 -4.265 1.00 89.25 87 GLY A C 1
ATOM 644 O O . GLY A 1 87 ? -1.212 1.019 -3.562 1.00 89.25 87 GLY A O 1
ATOM 645 N N . THR A 1 88 ? -0.886 -0.997 -4.461 1.00 91.31 88 THR A N 1
ATOM 646 C CA . THR A 1 88 ? -2.050 -1.609 -3.804 1.00 91.31 88 THR A CA 1
ATOM 647 C C . THR A 1 88 ? -1.815 -1.759 -2.305 1.00 91.31 88 THR A C 1
ATOM 649 O O . THR A 1 88 ? -0.745 -2.188 -1.883 1.00 91.31 88 THR A O 1
ATOM 652 N N . VAL A 1 89 ? -2.805 -1.394 -1.499 1.00 91.44 89 VAL A N 1
ATOM 653 C CA . VAL A 1 89 ? -2.773 -1.441 -0.030 1.00 91.44 89 VAL A CA 1
ATOM 654 C C . VAL A 1 89 ? -4.174 -1.727 0.499 1.00 91.44 89 VAL A C 1
ATOM 656 O O . VAL A 1 89 ? -5.141 -1.429 -0.196 1.00 91.44 89 VAL A O 1
ATOM 659 N N . SER A 1 90 ? -4.320 -2.223 1.725 1.00 92.38 90 SER A N 1
ATOM 660 C CA . SER A 1 90 ? -5.625 -2.212 2.393 1.00 92.38 90 SER A CA 1
ATOM 661 C C . SER A 1 90 ? -6.049 -0.770 2.690 1.00 92.38 90 SER A C 1
ATOM 663 O O . SER A 1 90 ? -5.253 0.052 3.153 1.00 92.38 90 SER A O 1
ATOM 665 N N . SER A 1 91 ? -7.311 -0.454 2.416 1.00 92.31 91 SER A N 1
ATOM 666 C CA . SER A 1 91 ? -7.949 0.805 2.810 1.00 92.31 91 SER A CA 1
ATOM 667 C C . SER A 1 91 ? -8.376 0.806 4.278 1.00 92.31 91 SER A C 1
ATOM 669 O O . SER A 1 91 ? -8.659 1.868 4.835 1.00 92.31 91 SER A O 1
ATOM 671 N N . VAL A 1 92 ? -8.392 -0.355 4.935 1.00 91.94 92 VAL A N 1
ATOM 672 C CA . VAL A 1 92 ? -8.674 -0.450 6.365 1.00 91.94 92 VAL A CA 1
ATOM 673 C C . VAL A 1 92 ? -7.376 -0.257 7.138 1.00 91.94 92 VAL A C 1
ATOM 675 O O . VAL A 1 92 ? -6.388 -0.967 6.950 1.00 91.94 92 VAL A O 1
ATOM 678 N N . LEU A 1 93 ? -7.367 0.734 8.022 1.00 88.56 93 LEU A N 1
ATOM 679 C CA . LEU A 1 93 ? -6.215 1.019 8.866 1.00 88.56 93 LEU A CA 1
ATOM 680 C C . LEU A 1 93 ? -6.011 -0.122 9.879 1.00 88.56 93 LEU A C 1
ATOM 682 O O . LEU A 1 93 ? -6.987 -0.715 10.330 1.00 88.56 93 LEU A O 1
ATOM 686 N N . PRO A 1 94 ? -4.769 -0.438 10.285 1.00 85.25 94 PRO A N 1
ATOM 687 C CA . PRO A 1 94 ? -4.530 -1.397 11.358 1.00 85.25 94 PRO A CA 1
ATOM 688 C C . PRO A 1 94 ? -5.114 -0.919 12.704 1.00 85.25 94 PRO A C 1
ATOM 690 O O . PRO A 1 94 ? -5.197 0.287 12.938 1.00 85.25 94 PRO A O 1
ATOM 693 N N . PRO A 1 95 ? -5.436 -1.832 13.645 1.00 83.50 95 PRO A N 1
ATOM 694 C CA . PRO A 1 95 ? -6.048 -1.478 14.935 1.00 83.50 95 PRO A CA 1
ATOM 695 C C . PRO A 1 95 ? -5.262 -0.452 15.764 1.00 83.50 95 PRO A C 1
ATOM 697 O O . PRO A 1 95 ? -5.848 0.316 16.517 1.00 83.50 95 PRO A O 1
ATOM 700 N N . ASN A 1 96 ? -3.933 -0.448 15.628 1.00 80.94 96 ASN A N 1
ATOM 701 C CA . ASN A 1 96 ? -3.026 0.438 16.363 1.00 80.94 96 ASN A CA 1
ATOM 702 C C . ASN A 1 96 ? -2.576 1.652 15.530 1.00 80.94 96 ASN A C 1
ATOM 704 O O . ASN A 1 96 ? -1.569 2.283 15.855 1.00 80.94 96 ASN A O 1
ATOM 708 N N . HIS A 1 97 ? -3.261 1.957 14.426 1.00 83.19 97 HIS A N 1
ATOM 709 C CA . HIS A 1 97 ? -2.920 3.105 13.595 1.00 83.19 97 HIS A CA 1
ATOM 710 C C . HIS A 1 97 ? -3.231 4.421 14.337 1.00 83.19 97 HIS A C 1
ATOM 712 O O . HIS A 1 97 ? -4.295 4.540 14.949 1.00 83.19 97 HIS A O 1
ATOM 718 N N . PRO A 1 98 ? -2.347 5.437 14.286 1.00 80.81 98 PRO A N 1
ATOM 719 C CA . PRO A 1 98 ? -2.638 6.745 14.869 1.00 80.81 98 PRO A CA 1
ATOM 720 C C . PRO A 1 98 ? -3.870 7.379 14.208 1.00 80.81 98 PRO A C 1
ATOM 722 O O . PRO A 1 98 ? -4.030 7.320 12.990 1.00 80.81 98 PRO A O 1
ATOM 725 N N . SER A 1 99 ? -4.752 8.004 14.989 1.00 80.69 99 SER A N 1
ATOM 726 C CA . SER A 1 99 ? -5.944 8.644 14.418 1.00 80.69 99 SER A CA 1
ATOM 727 C C . SER A 1 99 ? -5.555 9.761 13.446 1.00 80.69 99 SER A C 1
ATOM 729 O O . SER A 1 99 ? -4.713 10.605 13.753 1.00 80.69 99 SER A O 1
ATOM 731 N N . THR A 1 100 ? -6.212 9.789 12.289 1.00 79.31 100 THR A N 1
ATOM 732 C CA . THR A 1 100 ? -6.053 10.830 11.266 1.00 79.31 100 THR A CA 1
ATOM 733 C C . THR A 1 100 ? -6.927 12.061 11.526 1.00 79.31 100 THR A C 1
ATOM 735 O O . THR A 1 100 ? -6.807 13.055 10.813 1.00 79.31 100 THR A O 1
ATOM 738 N N . ALA A 1 101 ? -7.790 12.032 12.551 1.00 78.25 101 ALA A N 1
ATOM 739 C CA . ALA A 1 101 ? -8.809 13.056 12.802 1.00 78.25 101 ALA A CA 1
ATOM 740 C C . ALA A 1 101 ? -8.241 14.463 13.066 1.00 78.25 101 ALA A C 1
ATOM 742 O O . ALA A 1 101 ? -8.898 15.455 12.760 1.00 78.25 101 ALA A O 1
ATOM 743 N N . ASN A 1 102 ? -7.025 14.550 13.616 1.00 75.31 102 ASN A N 1
ATOM 744 C CA . ASN A 1 102 ? -6.355 15.816 13.941 1.00 75.31 102 ASN A CA 1
ATOM 745 C C . ASN A 1 102 ? -5.139 16.109 13.047 1.00 75.31 102 ASN A C 1
ATOM 747 O O . ASN A 1 102 ? -4.398 17.059 13.310 1.00 75.31 102 ASN A O 1
ATOM 751 N N . SER A 1 103 ? -4.901 15.287 12.026 1.00 76.81 103 SER A N 1
ATOM 752 C CA . SER A 1 103 ? -3.770 15.457 11.118 1.00 76.81 103 SER A CA 1
ATOM 753 C C . SER A 1 103 ? -4.043 16.576 10.105 1.00 76.81 103 SER A C 1
ATOM 755 O O . SER A 1 103 ? -5.182 16.822 9.702 1.00 76.81 103 SER A O 1
ATOM 757 N N . LYS A 1 104 ? -2.993 17.274 9.677 1.00 82.12 104 LYS A N 1
ATOM 758 C CA . LYS A 1 104 ? -3.037 18.320 8.643 1.00 82.12 104 LYS A CA 1
ATOM 759 C C . LYS A 1 104 ? -2.794 17.704 7.266 1.00 82.12 104 LYS A C 1
ATOM 761 O O . LYS A 1 104 ? -2.113 16.694 7.158 1.00 82.12 104 LYS A O 1
ATOM 766 N N . GLU A 1 105 ? -3.287 18.325 6.190 1.00 79.50 105 GLU A N 1
ATOM 767 C CA . GLU A 1 105 ? -3.157 17.764 4.826 1.00 79.50 105 GLU A CA 1
ATOM 768 C C . GLU A 1 105 ? -1.700 17.498 4.392 1.00 79.50 105 GLU A C 1
ATOM 770 O O . GLU A 1 105 ? -1.460 16.589 3.599 1.00 79.50 105 GLU A O 1
ATOM 775 N N . GLY A 1 106 ? -0.736 18.248 4.939 1.00 83.69 106 GLY A N 1
ATOM 776 C CA . GLY A 1 106 ? 0.698 18.058 4.699 1.00 83.69 106 GLY A CA 1
ATOM 777 C C . GLY A 1 106 ? 1.387 17.038 5.612 1.00 83.69 106 GLY A C 1
ATOM 778 O O . GLY A 1 106 ? 2.578 16.797 5.429 1.00 83.69 106 GLY A O 1
ATOM 779 N N . ASP A 1 107 ? 0.682 16.454 6.584 1.00 86.81 107 ASP A N 1
ATOM 780 C CA . ASP A 1 107 ? 1.254 15.426 7.450 1.00 86.81 107 ASP A CA 1
ATOM 781 C C . ASP A 1 107 ? 1.521 14.156 6.639 1.00 86.81 107 ASP A C 1
ATOM 783 O O . ASP A 1 107 ? 0.740 13.773 5.763 1.00 86.81 107 ASP A O 1
ATOM 787 N N . VAL A 1 108 ? 2.641 13.506 6.940 1.00 88.38 108 VAL A N 1
ATOM 788 C CA . VAL A 1 108 ? 3.142 12.352 6.196 1.00 88.38 108 VAL A CA 1
ATOM 789 C C . VAL A 1 108 ? 2.966 11.087 7.028 1.00 88.38 108 VAL A C 1
ATOM 791 O O . VAL A 1 108 ? 3.317 11.046 8.207 1.00 88.38 108 VAL A O 1
ATOM 794 N N . CYS A 1 109 ? 2.438 10.039 6.403 1.00 85.94 109 CYS A N 1
ATOM 795 C CA . CYS A 1 109 ? 2.356 8.708 6.978 1.00 85.94 109 CYS A CA 1
ATOM 796 C C . CYS A 1 109 ? 3.775 8.180 7.248 1.00 85.94 109 CYS A C 1
ATOM 798 O O . CYS A 1 109 ? 4.551 8.034 6.299 1.00 85.94 109 CYS A O 1
ATOM 800 N N . PRO A 1 110 ? 4.114 7.817 8.497 1.00 83.31 110 PRO A N 1
ATOM 801 C CA . PRO A 1 110 ? 5.454 7.338 8.836 1.00 83.31 110 PRO A CA 1
ATOM 802 C C . PRO A 1 110 ? 5.782 5.969 8.220 1.00 83.31 110 PRO A C 1
ATOM 804 O O . PRO A 1 110 ? 6.939 5.562 8.236 1.00 83.31 110 PRO A O 1
ATOM 807 N N . VAL A 1 111 ? 4.774 5.256 7.697 1.00 84.94 111 VAL A N 1
ATOM 808 C CA . VAL A 1 111 ? 4.915 3.909 7.123 1.00 84.94 111 VAL A CA 1
ATOM 809 C C . VAL A 1 111 ? 4.984 3.920 5.604 1.00 84.94 111 VAL A C 1
ATOM 811 O O . VAL A 1 111 ? 5.604 3.040 5.038 1.00 84.94 111 VAL A O 1
ATOM 814 N N . THR A 1 112 ? 4.341 4.850 4.903 1.00 85.25 112 THR A N 1
ATOM 815 C CA . THR A 1 112 ? 4.304 4.823 3.425 1.00 85.25 112 THR A CA 1
ATOM 816 C C . THR A 1 112 ? 4.842 6.089 2.789 1.00 85.25 112 THR A C 1
ATOM 818 O O . THR A 1 112 ? 4.892 6.166 1.567 1.00 85.25 112 THR A O 1
ATOM 821 N N . ASN A 1 113 ? 5.191 7.099 3.589 1.00 86.81 113 ASN A N 1
ATOM 822 C CA . ASN A 1 113 ? 5.476 8.457 3.135 1.00 86.81 113 ASN A CA 1
ATOM 823 C C . ASN A 1 113 ? 4.336 9.117 2.326 1.00 86.81 113 ASN A C 1
ATOM 825 O O . ASN A 1 113 ? 4.529 10.168 1.716 1.00 86.81 113 ASN A O 1
ATOM 829 N N . ALA A 1 114 ? 3.127 8.544 2.329 1.00 87.69 114 ALA A N 1
ATOM 830 C CA . ALA A 1 114 ? 1.952 9.172 1.736 1.00 87.69 114 ALA A CA 1
ATOM 831 C C . ALA A 1 114 ? 1.493 10.367 2.580 1.00 87.69 114 ALA A C 1
ATOM 833 O O . ALA A 1 114 ? 1.531 10.313 3.806 1.00 87.69 114 ALA A O 1
ATOM 834 N N . THR A 1 115 ? 1.030 11.439 1.940 1.00 90.25 115 THR A N 1
ATOM 835 C CA . THR A 1 115 ? 0.443 12.579 2.653 1.00 90.25 115 THR A CA 1
ATOM 836 C C . THR A 1 115 ? -0.958 12.237 3.155 1.00 90.25 115 THR A C 1
ATOM 838 O O . THR A 1 115 ? -1.640 11.376 2.593 1.00 90.25 115 THR A O 1
ATOM 841 N N . LEU A 1 116 ? -1.448 12.952 4.167 1.00 87.81 116 LEU A N 1
ATOM 842 C CA . LEU A 1 116 ? -2.836 12.821 4.612 1.00 87.81 116 LEU A CA 1
ATOM 843 C C . LEU A 1 116 ? -3.835 13.148 3.489 1.00 87.81 116 LEU A C 1
ATOM 845 O O . LEU A 1 116 ? -4.903 12.539 3.413 1.00 87.81 116 LEU A O 1
ATOM 849 N N . GLY A 1 117 ? -3.471 14.055 2.578 1.00 85.75 117 GLY A N 1
ATOM 850 C CA . GLY A 1 117 ? -4.235 14.304 1.355 1.00 85.75 117 GLY A CA 1
ATOM 851 C C . GLY A 1 117 ? -4.501 13.028 0.544 1.00 85.75 117 GLY A C 1
ATOM 852 O O . GLY A 1 117 ? -5.595 12.870 0.008 1.00 85.75 117 GLY A O 1
ATOM 853 N N . HIS A 1 118 ? -3.563 12.073 0.525 1.00 88.19 118 HIS A N 1
ATOM 854 C CA . HIS A 1 118 ? -3.759 10.773 -0.126 1.00 88.19 118 HIS A CA 1
ATOM 855 C C . HIS A 1 118 ? -4.751 9.862 0.618 1.00 88.19 118 HIS A C 1
ATOM 857 O O . HIS A 1 118 ? -5.370 9.015 -0.017 1.00 88.19 118 HIS A O 1
ATOM 863 N N . HIS A 1 119 ? -4.928 10.023 1.934 1.00 85.94 1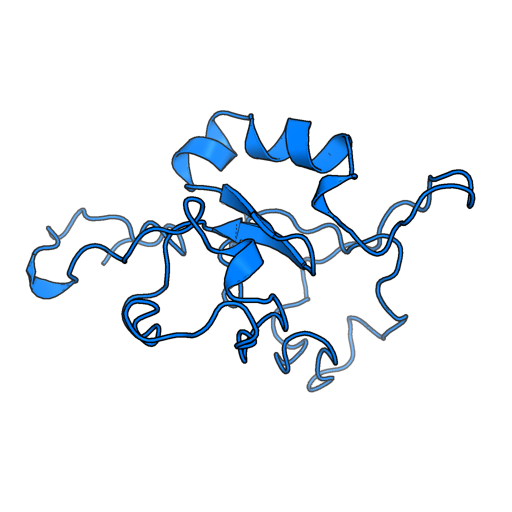19 HIS A N 1
ATOM 864 C CA . HIS A 1 119 ? -5.840 9.209 2.754 1.00 85.94 119 HIS A CA 1
ATOM 865 C C . HIS A 1 119 ? -7.290 9.718 2.745 1.00 85.94 119 HIS A C 1
ATOM 867 O O . HIS A 1 119 ? -8.220 8.958 3.027 1.00 85.94 119 HIS A O 1
ATOM 873 N N . LYS A 1 120 ? -7.502 11.006 2.452 1.00 82.69 120 LYS A N 1
ATOM 874 C CA . LYS A 1 120 ? -8.803 11.677 2.584 1.00 82.69 120 LYS A CA 1
ATOM 875 C C . LYS A 1 120 ? -9.893 10.967 1.773 1.00 82.69 120 LYS A C 1
ATOM 877 O O . LYS A 1 120 ? -9.850 10.941 0.548 1.00 82.69 120 LYS A O 1
ATOM 882 N N . GLY A 1 121 ? -10.881 10.408 2.475 1.00 81.88 121 GLY A N 1
ATOM 883 C CA . GLY A 1 121 ? -12.010 9.693 1.870 1.00 81.88 121 GLY A CA 1
ATOM 884 C C . GLY A 1 121 ? -11.666 8.331 1.256 1.00 81.88 121 GLY A C 1
ATOM 885 O O . GLY A 1 121 ? -12.518 7.768 0.576 1.00 81.88 121 GLY A O 1
ATOM 886 N N . LYS A 1 122 ? -10.448 7.817 1.474 1.00 86.38 122 LYS A N 1
ATOM 887 C CA . LYS A 1 122 ? -9.980 6.529 0.935 1.00 86.38 122 LYS A CA 1
ATOM 888 C C . LYS A 1 122 ? -9.648 5.489 1.998 1.00 86.38 122 LYS A C 1
ATOM 890 O O . LYS A 1 122 ? -9.507 4.329 1.642 1.00 86.38 122 LYS A O 1
ATOM 895 N N . VAL A 1 123 ? -9.476 5.894 3.259 1.00 89.38 123 VAL A N 1
ATOM 896 C CA . VAL A 1 123 ? -9.159 4.981 4.367 1.00 89.38 123 VAL A CA 1
ATOM 897 C C . VAL A 1 123 ? -10.283 4.927 5.395 1.00 89.38 123 VAL A C 1
ATOM 899 O O . VAL A 1 123 ? -10.975 5.923 5.627 1.00 89.38 123 VAL A O 1
ATOM 902 N N . HIS A 1 124 ? -10.424 3.775 6.041 1.00 89.06 124 HIS A N 1
ATOM 903 C CA . HIS A 1 124 ? -11.425 3.502 7.069 1.00 89.06 124 HIS A CA 1
ATOM 904 C C . HIS A 1 124 ? -10.755 2.973 8.342 1.00 89.06 124 HIS A C 1
ATOM 906 O O . HIS A 1 124 ? -9.726 2.303 8.280 1.00 89.06 124 HIS A O 1
ATOM 912 N N . GLU A 1 125 ? -11.319 3.280 9.511 1.00 87.00 125 GLU A N 1
ATOM 913 C CA . GLU A 1 125 ? -10.797 2.756 10.778 1.00 87.00 125 GLU A CA 1
ATOM 914 C C . GLU A 1 125 ? -11.049 1.247 10.908 1.00 87.00 125 GLU A C 1
ATOM 916 O O . GLU A 1 125 ? -12.060 0.724 10.434 1.00 87.00 125 GLU A O 1
ATOM 921 N N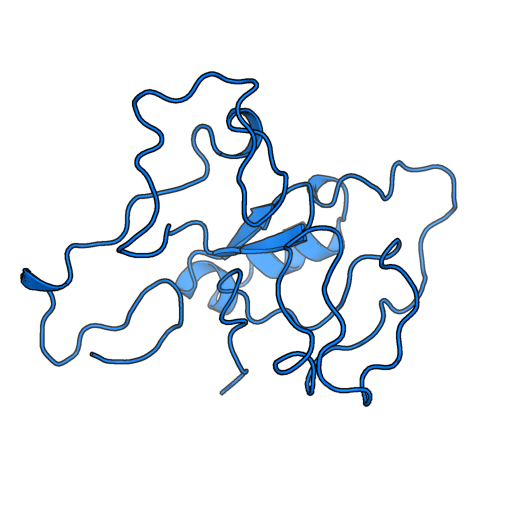 . HIS A 1 126 ? -10.135 0.549 11.586 1.00 87.06 126 HIS A N 1
ATOM 922 C CA . HIS A 1 126 ? -10.313 -0.865 11.895 1.00 87.06 126 HIS A CA 1
ATOM 923 C C . HIS A 1 126 ? -11.535 -1.083 12.804 1.00 87.06 126 HIS A C 1
ATOM 925 O O . HIS A 1 126 ? -11.666 -0.392 13.820 1.00 87.06 126 HIS A O 1
ATOM 931 N N . PRO A 1 127 ? -12.370 -2.107 12.558 1.00 83.81 127 PRO A N 1
ATOM 932 C CA . PRO A 1 127 ? -13.380 -2.536 13.523 1.00 83.81 127 PRO A CA 1
ATOM 933 C C . PRO A 1 127 ? -12.753 -2.922 14.875 1.00 83.81 127 PRO A C 1
ATOM 935 O O . PRO A 1 127 ? -11.721 -3.587 14.924 1.00 83.81 127 PRO A O 1
ATOM 938 N N . SER A 1 128 ? -13.357 -2.544 16.003 1.00 79.81 128 SER A N 1
ATOM 939 C CA . SER A 1 128 ? -12.778 -2.855 17.322 1.00 79.81 128 SER A CA 1
ATOM 940 C C . SER A 1 128 ? -12.611 -4.364 17.545 1.00 79.81 128 SER A C 1
ATOM 942 O O . SER A 1 128 ? -13.575 -5.123 17.451 1.00 79.81 128 SER A O 1
ATOM 944 N N . LEU A 1 129 ? -11.403 -4.786 17.938 1.00 76.19 129 LEU A N 1
ATOM 945 C CA . LEU A 1 129 ? -11.102 -6.189 18.257 1.00 76.19 129 LEU A CA 1
ATOM 946 C C . LEU A 1 129 ? -11.919 -6.716 19.448 1.00 76.19 129 LEU A C 1
ATOM 948 O O . LEU A 1 129 ? -12.203 -7.904 19.523 1.00 76.19 129 LEU A O 1
ATOM 952 N N . GLN A 1 130 ? -12.338 -5.838 20.365 1.00 76.81 130 GLN A N 1
ATOM 953 C CA . GLN A 1 130 ? -13.152 -6.220 21.529 1.00 76.81 130 GLN A CA 1
ATOM 954 C C . GLN A 1 130 ? -14.579 -6.631 21.140 1.00 76.81 130 GLN A C 1
ATOM 956 O O . GLN A 1 130 ? -15.240 -7.337 21.896 1.00 76.81 130 GLN A O 1
ATOM 961 N N . ALA A 1 131 ? -15.053 -6.181 19.975 1.00 72.50 131 ALA A N 1
ATOM 962 C CA . ALA A 1 131 ? -16.378 -6.490 19.449 1.00 72.50 131 ALA A CA 1
ATOM 963 C C . ALA A 1 131 ? -16.357 -7.629 18.413 1.00 72.50 131 ALA A C 1
ATOM 965 O O . ALA A 1 131 ? -17.408 -7.981 17.878 1.00 72.50 131 ALA A O 1
ATOM 966 N N . ALA A 1 132 ? -15.182 -8.192 18.105 1.00 77.31 132 ALA A N 1
ATOM 967 C CA . ALA A 1 132 ? -15.045 -9.231 17.093 1.00 77.31 132 ALA A CA 1
ATOM 968 C C . ALA A 1 132 ? -15.571 -10.583 17.608 1.00 77.31 132 ALA A C 1
ATOM 970 O O . ALA A 1 132 ? -15.276 -11.005 18.728 1.00 77.31 132 ALA A O 1
ATOM 971 N N . SER A 1 133 ? -16.354 -11.279 16.782 1.00 80.25 133 SER A N 1
ATOM 972 C CA . SER A 1 133 ? -16.721 -12.675 17.033 1.00 80.25 133 SER A CA 1
ATOM 973 C C . SER A 1 133 ? -15.503 -13.594 16.864 1.00 80.25 133 SER A C 1
ATOM 975 O O . SER A 1 133 ? -14.509 -13.218 16.249 1.00 80.25 133 SER A O 1
ATOM 977 N N . LYS A 1 134 ? -15.582 -14.832 17.370 1.00 78.12 134 LYS A N 1
ATOM 978 C CA . LYS A 1 134 ? -14.515 -15.839 17.186 1.00 78.12 134 LYS A CA 1
ATOM 979 C C . LYS A 1 134 ? -14.262 -16.199 15.718 1.00 78.12 134 LYS A C 1
ATOM 981 O O . LYS A 1 134 ? -13.179 -16.647 15.379 1.00 78.12 134 LYS A O 1
ATOM 986 N N . ASP A 1 135 ? -15.258 -15.985 14.864 1.00 82.56 135 ASP A N 1
ATOM 987 C CA . ASP A 1 135 ? -15.177 -16.235 13.424 1.00 82.56 135 ASP A CA 1
ATOM 988 C C . ASP A 1 135 ? -14.849 -14.955 12.635 1.00 82.56 135 ASP A C 1
ATOM 990 O O . ASP A 1 135 ? -14.918 -14.943 11.406 1.00 82.56 135 ASP A O 1
ATOM 994 N N . ALA A 1 136 ? -14.533 -13.850 13.322 1.00 82.94 136 ALA A N 1
ATOM 995 C CA . ALA A 1 136 ? -14.194 -12.598 12.669 1.00 82.94 136 ALA A CA 1
ATOM 996 C C . ALA A 1 136 ? -12.860 -12.724 11.926 1.00 82.94 136 ALA A C 1
ATOM 998 O O . ALA A 1 136 ? -11.852 -13.184 12.466 1.00 82.94 136 ALA A O 1
ATOM 999 N N . VAL A 1 137 ? -12.861 -12.259 10.680 1.00 85.44 137 VAL A N 1
ATOM 1000 C CA . VAL A 1 137 ? -11.667 -12.144 9.847 1.00 85.44 137 VAL A CA 1
ATOM 1001 C C . VAL A 1 137 ? -11.155 -10.715 9.957 1.00 85.44 137 VAL A C 1
ATOM 1003 O O . VAL A 1 137 ? -11.915 -9.765 9.775 1.00 85.44 137 VAL A O 1
ATOM 1006 N N . CYS A 1 138 ? -9.867 -10.547 10.253 1.00 84.38 138 CYS A N 1
ATOM 1007 C CA . CYS A 1 138 ? -9.234 -9.237 10.228 1.00 84.38 138 CYS A CA 1
ATOM 1008 C C . CYS A 1 138 ? -9.260 -8.688 8.790 1.00 84.38 138 CYS A C 1
ATOM 1010 O O . CYS A 1 138 ? -8.665 -9.315 7.914 1.00 84.38 138 CYS A O 1
ATOM 1012 N N . PRO A 1 139 ? -9.877 -7.522 8.538 1.00 82.94 139 PRO A N 1
ATOM 1013 C CA . PRO A 1 139 ? -9.971 -6.942 7.196 1.00 82.94 139 PRO A CA 1
ATOM 1014 C C . PRO A 1 139 ? -8.629 -6.447 6.631 1.00 82.94 139 PRO A C 1
ATOM 1016 O O . PRO A 1 139 ? -8.555 -6.109 5.460 1.00 82.94 139 PRO A O 1
ATOM 1019 N N . VAL A 1 140 ? -7.561 -6.396 7.439 1.00 84.25 140 VAL A N 1
ATOM 1020 C CA . VAL A 1 140 ? -6.239 -5.904 7.002 1.00 84.25 140 VAL A CA 1
ATOM 1021 C C . VAL A 1 140 ? -5.318 -7.032 6.546 1.00 84.25 140 VAL A C 1
ATOM 1023 O O . VAL A 1 140 ? -4.580 -6.877 5.580 1.00 84.25 140 VAL A O 1
ATOM 1026 N N . VAL A 1 141 ? -5.313 -8.161 7.264 1.00 83.69 141 VAL A N 1
ATOM 1027 C CA . VAL A 1 141 ? -4.402 -9.294 6.989 1.00 83.69 141 VAL A CA 1
ATOM 1028 C C . VAL A 1 141 ? -5.128 -10.587 6.621 1.00 83.69 141 VAL A C 1
ATOM 1030 O O . VAL A 1 141 ? -4.476 -11.604 6.391 1.00 83.69 141 VAL A O 1
ATOM 1033 N N . HIS A 1 142 ? -6.462 -10.573 6.618 1.00 80.12 142 HIS A N 1
ATOM 1034 C CA . HIS A 1 142 ? -7.343 -11.697 6.275 1.00 80.12 142 HIS A CA 1
ATOM 1035 C C . HIS A 1 142 ? -7.053 -12.977 7.051 1.00 80.12 142 HIS A C 1
ATOM 1037 O O . HIS A 1 142 ? -7.119 -14.091 6.530 1.00 80.12 142 HIS A O 1
ATOM 1043 N N . LYS A 1 143 ? -6.744 -12.802 8.339 1.00 77.88 143 LYS A N 1
ATOM 1044 C CA . LYS A 1 143 ? -6.557 -13.878 9.319 1.00 77.88 143 LYS A CA 1
ATOM 1045 C C . LYS A 1 143 ? -7.699 -13.869 10.331 1.00 77.88 143 LYS A C 1
ATOM 1047 O O . LYS A 1 143 ? -8.216 -12.803 10.656 1.00 77.88 143 LYS A O 1
ATOM 1052 N N . HIS A 1 144 ? -8.078 -15.050 10.809 1.00 73.69 144 HIS A N 1
ATOM 1053 C CA . HIS A 1 144 ? -9.064 -15.203 11.881 1.00 73.69 144 HIS A CA 1
ATOM 1054 C C . HIS A 1 144 ? -8.459 -14.791 13.234 1.00 73.69 144 HIS A C 1
ATOM 1056 O O . HIS A 1 144 ? -7.238 -14.888 13.404 1.00 73.69 144 HIS A O 1
ATOM 1062 N N . ALA A 1 145 ? -9.312 -14.304 14.139 1.00 63.72 145 ALA A N 1
ATOM 1063 C CA . ALA A 1 145 ? -8.959 -13.900 15.504 1.00 63.72 145 ALA A CA 1
ATOM 1064 C C . ALA A 1 145 ? -8.667 -15.084 16.443 1.00 63.72 145 ALA A C 1
ATOM 1066 O O . ALA A 1 145 ? -9.240 -16.178 16.238 1.00 63.72 145 ALA A O 1
#

pLDDT: mean 82.34, std 7.96, range [52.22, 92.75]

Mean predicted aligned error: 6.64 Å

Secondary structure (DSSP, 8-state):
-PPPPTTT-----BPPTTPPP--TTSTT-B-TTT--BGGG-TT-B-------TTS-TT-GGG-HHHHHHHTSHHHHTTTEEEETTTEEEESBPPTTPPPSTT--TT-B-TTT--BHHHHTTT-BPPPPGGG--TTPBPTTT--B-

Radius of gyration: 15.66 Å; Cα contacts (8 Å, |Δi|>4): 209; chains: 1; bounding box: 36×37×44 Å

Solvent-accessible surface area (backbone atoms only — not comparable to full-atom values): 8901 Å² total; per-residue (Å²): 129,81,69,51,39,90,89,48,24,23,67,78,41,65,45,58,84,74,58,79,90,73,67,72,85,50,75,74,43,63,40,92,61,39,69,44,58,40,76,78,39,84,73,57,38,77,42,90,74,87,74,77,92,83,62,73,72,72,38,36,69,76,35,73,65,52,62,61,49,40,68,33,71,73,31,48,77,31,44,31,38,74,37,45,67,80,28,68,20,26,24,39,42,58,84,85,54,80,79,68,89,81,60,51,62,84,40,60,40,86,55,53,62,39,37,40,61,73,43,66,94,58,57,43,79,44,78,62,75,88,77,52,55,77,83,33,60,40,65,37,67,74,42,70,102

Organism: NCBI:txid215243

Foldseek 3Di:
DQFADPQFQDSDQEWQLPQDDDDLPDWQDARPQFRDTSNVNVRHDYHPRDDDPPDDSQFLVPPPVLVVVCPDPVNVLLCWDAQGHTGIGHLEDPQPDDDCPPPDQQDADNGGRGGVVSNVPRHDYWDDPVPADQQDAGSRRRDGD

Sequence (145 aa):
MAEVCPIVGTTNTVLPPKHPEFDLSAPGLVCPVTNATTDHHHNLSKHPGIFNNTEDLSNAESCPALSKIVSRPEQQAMDEAICPVVGTVSSVLPPNHPSTANSKEGDVCPVTNATLGHHKGKVHEHPSLQAASKDAVCPVVHKHA